Protein AF-A0A1R1PJI7-F1 (afdb_monomer_lite)

Organism: Zancudomyces culisetae (NCBI:txid1213189)

Foldseek 3Di:
DPPVVVVVVCPPDDNVVVVLVVVLVVLVVVLVDDDDQVCLLVVLVVLLPDQHDQVSLLSNLVSLLVCLVVYDPVCNVSSLVSSCSSCVNYVNVSSVVSNCVSVVVVVVPPPD

pLDDT: mean 72.08, std 15.01, range [34.34, 86.88]

Structure (mmCIF, N/CA/C/O backbone):
data_AF-A0A1R1PJI7-F1
#
_entry.id   AF-A0A1R1PJI7-F1
#
loop_
_atom_site.group_PDB
_atom_site.id
_atom_site.type_symbol
_atom_site.label_atom_id
_atom_site.label_alt_id
_atom_site.label_comp_id
_atom_site.label_asym_id
_atom_site.label_entity_id
_atom_site.label_seq_id
_atom_site.pdbx_PDB_ins_code
_atom_site.Cartn_x
_atom_site.Cartn_y
_atom_site.Cartn_z
_atom_site.occupancy
_atom_site.B_iso_or_equiv
_atom_site.auth_seq_id
_atom_site.auth_comp_id
_atom_site.auth_asym_id
_atom_site.auth_atom_id
_atom_site.pdbx_PDB_model_num
ATOM 1 N N . MET A 1 1 ? 23.911 9.264 3.991 1.00 40.75 1 MET A N 1
ATOM 2 C CA . MET A 1 1 ? 24.524 9.862 2.789 1.00 40.75 1 MET A CA 1
ATOM 3 C C . MET A 1 1 ? 24.291 8.996 1.540 1.00 40.75 1 MET A C 1
ATOM 5 O O . MET A 1 1 ? 24.847 9.313 0.506 1.00 40.75 1 MET A O 1
ATOM 9 N N . ASP A 1 2 ? 23.406 7.983 1.572 1.00 41.38 2 ASP A N 1
ATOM 10 C CA . ASP A 1 2 ? 23.420 6.890 0.573 1.00 41.38 2 ASP A CA 1
ATOM 11 C C . ASP A 1 2 ? 22.359 6.989 -0.539 1.00 41.38 2 ASP A C 1
ATOM 13 O O . ASP A 1 2 ? 22.233 6.097 -1.376 1.00 41.38 2 ASP A O 1
ATOM 17 N N . CYS A 1 3 ? 21.557 8.058 -0.569 1.00 44.28 3 CYS A N 1
ATOM 18 C CA . CYS A 1 3 ? 20.517 8.214 -1.593 1.00 44.28 3 CYS A CA 1
ATOM 19 C C . CYS A 1 3 ? 21.036 8.858 -2.891 1.00 44.28 3 CYS A C 1
ATOM 21 O O . CYS A 1 3 ? 20.439 8.647 -3.942 1.00 44.28 3 CYS A O 1
ATOM 23 N N . ILE A 1 4 ? 22.130 9.629 -2.833 1.00 45.41 4 ILE A N 1
ATOM 24 C CA . ILE A 1 4 ? 22.649 10.390 -3.986 1.00 45.41 4 ILE A CA 1
ATOM 25 C C . ILE A 1 4 ? 23.637 9.557 -4.817 1.00 45.41 4 ILE A C 1
ATOM 27 O O . ILE A 1 4 ? 23.665 9.688 -6.040 1.00 45.41 4 ILE A O 1
ATOM 31 N N . ASP A 1 5 ? 24.387 8.642 -4.199 1.00 45.06 5 ASP A N 1
ATOM 32 C CA . ASP A 1 5 ? 25.376 7.838 -4.929 1.00 45.06 5 ASP A CA 1
ATOM 33 C C . ASP A 1 5 ? 24.738 6.793 -5.860 1.00 45.06 5 ASP A C 1
ATOM 35 O O . ASP A 1 5 ? 25.300 6.481 -6.908 1.00 45.06 5 ASP A O 1
ATOM 39 N N . ASN A 1 6 ? 23.502 6.360 -5.585 1.00 48.09 6 ASN A N 1
ATOM 40 C CA . ASN A 1 6 ? 22.752 5.480 -6.490 1.00 48.09 6 ASN A CA 1
ATOM 41 C C . ASN A 1 6 ? 22.229 6.181 -7.757 1.00 48.09 6 ASN A C 1
ATOM 43 O O . ASN A 1 6 ? 21.887 5.499 -8.719 1.00 48.09 6 ASN A O 1
ATOM 47 N N . VAL A 1 7 ? 22.166 7.517 -7.788 1.00 48.94 7 VAL A N 1
ATOM 48 C CA . VAL A 1 7 ? 21.726 8.268 -8.981 1.00 48.94 7 VAL A CA 1
ATOM 49 C C . VAL A 1 7 ? 22.854 8.369 -10.010 1.00 48.94 7 VAL A C 1
ATOM 51 O O . VAL A 1 7 ? 22.602 8.383 -11.212 1.00 48.94 7 VAL A O 1
ATOM 54 N N . LYS A 1 8 ? 24.117 8.372 -9.564 1.00 45.06 8 LYS A N 1
ATOM 55 C CA . LYS A 1 8 ? 25.284 8.453 -10.459 1.00 45.06 8 LYS A CA 1
ATOM 56 C C . LYS A 1 8 ? 25.497 7.189 -11.298 1.00 45.06 8 LYS A C 1
ATOM 58 O O . LYS A 1 8 ? 26.121 7.271 -12.348 1.00 45.06 8 LYS A O 1
ATOM 63 N N . ASN A 1 9 ? 24.933 6.051 -10.889 1.00 46.78 9 ASN A N 1
ATOM 64 C CA . ASN A 1 9 ? 25.059 4.782 -11.613 1.00 46.78 9 ASN A CA 1
ATOM 65 C C . ASN A 1 9 ? 24.066 4.633 -12.790 1.00 46.78 9 ASN A C 1
ATOM 67 O O . ASN A 1 9 ? 23.998 3.581 -13.414 1.00 46.78 9 ASN A O 1
ATOM 71 N N . ILE A 1 10 ? 23.289 5.680 -13.096 1.00 51.09 10 ILE A N 1
ATOM 72 C CA . ILE A 1 10 ? 22.292 5.702 -14.183 1.00 51.09 10 ILE A CA 1
ATOM 73 C C . ILE A 1 10 ? 22.924 6.082 -15.543 1.00 51.09 10 ILE A C 1
ATOM 75 O O . ILE A 1 10 ? 22.285 5.972 -16.581 1.00 51.09 10 ILE A O 1
ATOM 79 N N . GLN A 1 11 ? 24.199 6.485 -15.588 1.00 45.47 11 GLN A N 1
ATOM 80 C CA . GLN A 1 11 ? 24.847 6.945 -16.830 1.00 45.47 11 GLN A CA 1
ATOM 81 C C . GLN A 1 11 ? 25.364 5.830 -17.768 1.00 45.47 11 GLN A C 1
ATOM 83 O O . GLN A 1 11 ? 26.124 6.134 -18.683 1.00 45.47 11 GLN A O 1
ATOM 88 N N . GLY A 1 12 ? 24.991 4.559 -17.571 1.00 46.19 12 GLY A N 1
ATOM 89 C CA . GLY A 1 12 ? 25.662 3.437 -18.250 1.00 46.19 12 GLY A CA 1
ATOM 90 C C . GLY A 1 12 ? 24.805 2.415 -18.999 1.00 46.19 12 GLY A C 1
ATOM 91 O O . GLY A 1 12 ? 25.379 1.569 -19.675 1.00 46.19 12 GLY A O 1
ATOM 92 N N . VAL A 1 13 ? 23.476 2.439 -18.897 1.00 46.59 13 VAL A N 1
ATOM 93 C CA . VAL A 1 13 ? 22.608 1.418 -19.517 1.00 46.59 13 VAL A CA 1
ATOM 94 C C . VAL A 1 13 ? 21.341 2.103 -20.006 1.00 46.59 13 VAL A C 1
ATOM 96 O O . VAL A 1 13 ? 20.856 2.998 -19.315 1.00 46.59 13 VAL A O 1
ATOM 99 N N . ASP A 1 14 ? 20.859 1.723 -21.192 1.00 50.81 14 ASP A N 1
ATOM 100 C CA . ASP A 1 14 ? 19.675 2.262 -21.873 1.00 50.81 14 ASP A CA 1
ATOM 101 C C . ASP A 1 14 ? 18.624 2.798 -20.885 1.00 50.81 14 ASP A C 1
ATOM 103 O O . ASP A 1 14 ? 18.023 2.058 -20.100 1.00 50.81 14 ASP A O 1
ATOM 107 N N . GLY A 1 15 ? 18.458 4.125 -20.871 1.00 54.53 15 GLY A N 1
ATOM 108 C CA . GLY A 1 15 ? 17.817 4.855 -19.768 1.00 54.53 15 GLY A CA 1
ATOM 109 C C . GLY A 1 15 ? 16.351 4.496 -19.493 1.00 54.53 15 GLY A C 1
ATOM 110 O O . GLY A 1 15 ? 15.812 4.883 -18.455 1.00 54.53 15 GLY A O 1
ATOM 111 N N . GLU A 1 16 ? 15.698 3.745 -20.383 1.00 56.41 16 G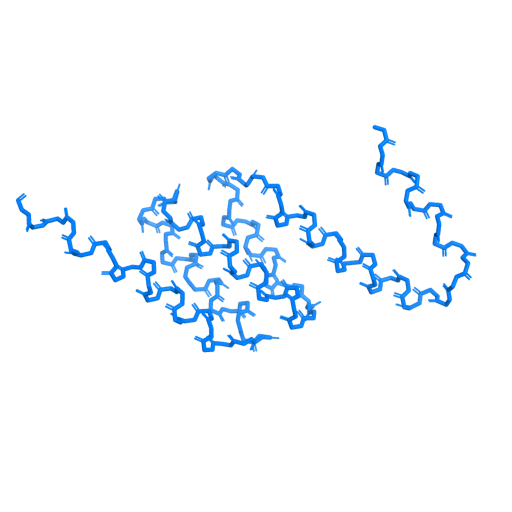LU A N 1
ATOM 112 C CA . GLU A 1 16 ? 14.343 3.230 -20.164 1.00 56.41 16 GLU A CA 1
ATOM 113 C C . GLU A 1 16 ? 14.314 2.041 -19.192 1.00 56.41 16 GLU A C 1
ATOM 115 O O . GLU A 1 16 ? 13.492 2.038 -18.270 1.00 56.41 16 GLU A O 1
ATOM 120 N N . GLU A 1 17 ? 15.231 1.074 -19.316 1.00 56.81 17 GLU A N 1
ATOM 121 C CA . GLU A 1 17 ? 15.306 -0.067 -18.389 1.00 56.81 17 GLU A CA 1
ATOM 122 C C . GLU A 1 17 ? 15.825 0.368 -17.012 1.00 56.81 17 GLU A C 1
ATOM 124 O O . GLU A 1 17 ? 15.313 -0.072 -15.976 1.00 56.81 17 GLU A O 1
ATOM 129 N N . SER A 1 18 ? 16.773 1.312 -16.974 1.00 67.38 18 SER A N 1
ATOM 130 C CA . SER A 1 18 ? 17.289 1.844 -15.707 1.00 67.38 18 SER A CA 1
ATOM 131 C C . SER A 1 18 ? 16.220 2.633 -14.937 1.00 67.38 18 SER A C 1
ATOM 133 O O . SER A 1 18 ? 16.177 2.586 -13.704 1.00 67.38 18 SER A O 1
ATOM 135 N N . GLY A 1 19 ? 15.346 3.355 -15.647 1.00 72.81 19 GLY A N 1
ATOM 136 C CA . GLY A 1 19 ? 14.265 4.140 -15.053 1.00 72.81 19 GLY A CA 1
ATOM 137 C C . GLY A 1 19 ? 13.179 3.265 -14.430 1.00 72.81 19 GLY A C 1
ATOM 138 O O . GLY A 1 19 ? 12.708 3.553 -13.324 1.00 72.81 19 GLY A O 1
ATOM 139 N N . GLN A 1 20 ? 12.815 2.166 -15.098 1.00 74.50 20 GLN A N 1
ATOM 140 C CA . GLN A 1 20 ? 11.870 1.192 -14.547 1.00 74.50 20 GLN A CA 1
ATOM 141 C C . GLN A 1 20 ? 12.453 0.473 -13.329 1.00 74.50 20 GLN A C 1
ATOM 143 O O . GLN A 1 20 ? 11.794 0.414 -12.288 1.00 74.50 20 GLN A O 1
ATOM 148 N N . TRP A 1 21 ? 13.714 0.038 -13.401 1.00 77.00 21 TRP A N 1
ATOM 149 C CA . TRP A 1 21 ? 14.394 -0.593 -12.270 1.00 77.00 21 TRP A CA 1
ATOM 150 C C . TRP A 1 21 ? 14.491 0.340 -11.055 1.00 77.00 21 TRP A C 1
ATOM 152 O O . TRP A 1 21 ? 14.153 -0.054 -9.936 1.00 77.00 21 TRP A O 1
ATOM 162 N N . PHE A 1 22 ? 14.874 1.605 -11.266 1.00 81.06 22 PHE A N 1
ATOM 163 C CA . PHE A 1 22 ? 14.952 2.596 -10.190 1.00 81.06 22 PHE A CA 1
ATOM 164 C C . PHE A 1 22 ? 13.590 2.825 -9.527 1.00 81.06 22 PHE A C 1
ATOM 166 O O . PHE A 1 22 ? 13.497 2.899 -8.300 1.00 81.06 22 PHE A O 1
ATOM 173 N N . LYS A 1 23 ? 12.518 2.901 -10.322 1.00 81.56 23 LYS A N 1
ATOM 174 C CA . LYS A 1 23 ? 11.152 3.043 -9.812 1.00 81.56 23 LYS A CA 1
ATOM 175 C C . LYS A 1 23 ? 10.733 1.837 -8.969 1.00 81.56 23 LYS A C 1
ATOM 177 O O . LYS A 1 23 ? 10.208 2.030 -7.871 1.00 81.56 23 LYS A O 1
ATOM 182 N N . SER A 1 24 ? 10.981 0.619 -9.446 1.00 81.44 24 SER A N 1
ATOM 183 C CA . SER A 1 24 ? 10.659 -0.612 -8.714 1.00 81.44 24 SER A CA 1
ATOM 184 C C . SER A 1 24 ? 11.448 -0.713 -7.401 1.00 81.44 24 SER A C 1
ATOM 186 O O . SER A 1 24 ? 10.870 -1.013 -6.353 1.00 81.44 24 SER A O 1
ATOM 188 N N . GLU A 1 25 ? 12.735 -0.356 -7.410 1.00 81.56 25 GLU A N 1
ATOM 189 C CA . GLU A 1 25 ? 13.577 -0.308 -6.207 1.00 81.56 25 GLU A CA 1
ATOM 190 C C . GLU A 1 25 ? 13.128 0.783 -5.221 1.00 81.56 25 GLU A C 1
ATOM 192 O O . GLU A 1 25 ? 13.096 0.558 -4.007 1.00 81.56 25 GLU A O 1
ATOM 197 N N . TRP A 1 26 ? 12.723 1.956 -5.716 1.00 84.69 26 TRP A N 1
ATOM 198 C CA . TRP A 1 26 ? 12.183 3.024 -4.875 1.00 84.69 26 TRP A CA 1
ATOM 199 C C . TRP A 1 26 ? 10.890 2.591 -4.180 1.00 84.69 26 TRP A C 1
ATOM 201 O O . TRP A 1 26 ? 10.759 2.766 -2.969 1.00 84.69 26 TRP A O 1
ATOM 211 N N . ILE A 1 27 ? 9.966 1.955 -4.910 1.00 83.69 27 ILE A N 1
ATOM 212 C CA . ILE A 1 27 ? 8.729 1.403 -4.336 1.00 83.69 27 ILE A CA 1
ATOM 213 C C . ILE A 1 27 ? 9.059 0.360 -3.268 1.00 83.69 27 ILE A C 1
ATOM 215 O O . ILE A 1 27 ? 8.473 0.374 -2.182 1.00 83.69 27 ILE A O 1
ATOM 219 N N . ARG A 1 28 ? 10.012 -0.534 -3.552 1.00 83.62 28 ARG A N 1
ATOM 220 C CA . ARG A 1 28 ? 10.452 -1.557 -2.601 1.00 83.62 28 ARG A CA 1
ATOM 221 C C . ARG A 1 28 ? 10.959 -0.915 -1.310 1.00 83.62 28 ARG A C 1
ATOM 223 O O . ARG A 1 28 ? 10.523 -1.302 -0.227 1.00 83.62 28 ARG A O 1
ATOM 230 N N . ARG A 1 29 ? 11.810 0.111 -1.410 1.00 84.88 29 ARG A N 1
ATOM 231 C CA . ARG A 1 29 ? 12.290 0.878 -0.247 1.00 84.88 29 ARG A CA 1
ATOM 232 C C . ARG A 1 29 ? 11.149 1.582 0.482 1.00 84.88 29 ARG A C 1
ATOM 234 O O . ARG A 1 29 ? 11.074 1.491 1.706 1.00 84.88 29 ARG A O 1
ATOM 241 N N . ALA A 1 30 ? 10.217 2.201 -0.238 1.00 84.50 30 ALA A N 1
ATOM 242 C CA . ALA A 1 30 ? 9.042 2.830 0.360 1.00 84.50 30 ALA A CA 1
ATOM 243 C C . ALA A 1 30 ? 8.194 1.827 1.165 1.00 84.50 30 ALA A C 1
ATOM 245 O O . ALA A 1 30 ? 7.724 2.165 2.249 1.00 84.50 30 ALA A O 1
ATOM 246 N N . CYS A 1 31 ? 8.067 0.579 0.699 1.00 82.88 31 CYS A N 1
ATO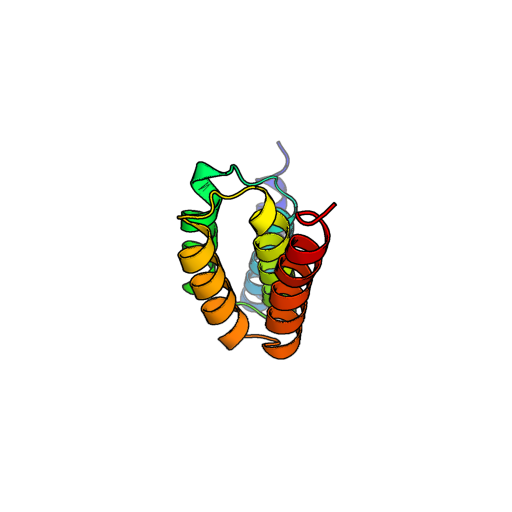M 247 C CA . CYS A 1 31 ? 7.364 -0.489 1.420 1.00 82.88 31 CYS A CA 1
ATOM 248 C C . CYS A 1 31 ? 8.105 -0.977 2.678 1.00 82.88 31 CYS A C 1
ATOM 250 O O . CYS A 1 31 ? 7.464 -1.482 3.600 1.00 82.88 31 CYS A O 1
ATOM 252 N N . THR A 1 32 ? 9.435 -0.837 2.742 1.00 82.81 32 THR A N 1
ATOM 253 C CA . THR A 1 32 ? 10.225 -1.198 3.938 1.00 82.81 32 THR A CA 1
ATOM 254 C C . THR A 1 32 ? 10.181 -0.141 5.039 1.00 82.81 32 THR A C 1
ATOM 256 O O . THR A 1 32 ? 10.386 -0.461 6.209 1.00 82.81 32 THR A O 1
ATOM 259 N N . ILE A 1 33 ? 9.893 1.114 4.687 1.00 85.75 33 ILE A N 1
ATOM 260 C CA . ILE A 1 33 ? 9.792 2.209 5.652 1.00 85.75 33 ILE A CA 1
ATOM 261 C C . ILE A 1 33 ? 8.524 2.038 6.495 1.00 85.75 33 ILE A C 1
ATOM 263 O O . ILE A 1 33 ? 7.484 1.556 6.038 1.00 85.75 33 ILE A O 1
ATOM 267 N N . ASN A 1 34 ? 8.610 2.436 7.762 1.00 84.44 34 ASN A N 1
ATOM 268 C CA . ASN A 1 34 ? 7.457 2.458 8.644 1.00 84.44 34 ASN A CA 1
ATOM 269 C C . ASN A 1 34 ? 6.597 3.693 8.339 1.00 84.44 34 ASN A C 1
ATOM 271 O O . ASN A 1 34 ? 7.045 4.821 8.541 1.00 84.44 34 ASN A O 1
ATOM 275 N N . TRP A 1 35 ? 5.380 3.489 7.838 1.00 86.88 35 TRP A N 1
ATOM 276 C CA . 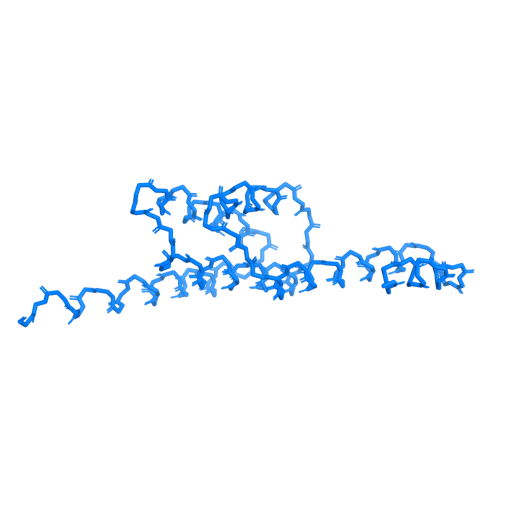TRP A 1 35 ? 4.463 4.589 7.543 1.00 86.88 35 TRP A CA 1
ATOM 277 C C . TRP A 1 35 ? 3.822 5.080 8.841 1.00 86.88 35 TRP A C 1
ATOM 279 O O . TRP A 1 35 ? 3.470 4.283 9.719 1.00 86.88 35 TRP A O 1
ATOM 289 N N . LYS A 1 36 ? 3.687 6.399 8.997 1.00 84.50 36 LYS A N 1
ATOM 290 C CA . LYS A 1 36 ? 2.980 6.954 10.154 1.00 84.50 36 LYS A CA 1
ATOM 291 C C . LYS A 1 36 ? 1.474 6.761 9.977 1.00 84.50 36 LYS A C 1
ATOM 293 O O . LYS A 1 36 ? 0.987 7.012 8.877 1.00 84.50 36 LYS A O 1
ATOM 298 N N . PRO A 1 37 ? 0.721 6.428 11.042 1.00 79.44 37 PRO A N 1
ATOM 299 C CA . PRO A 1 37 ? -0.727 6.233 10.972 1.00 79.44 37 PRO A CA 1
ATOM 300 C C . PRO A 1 37 ? -1.492 7.351 10.250 1.00 79.44 37 PRO A C 1
ATOM 302 O O . PRO A 1 37 ? -2.334 7.079 9.401 1.00 79.44 37 PRO A O 1
ATOM 305 N N . SER A 1 38 ? -1.119 8.608 10.508 1.00 82.00 38 SER A N 1
ATOM 306 C CA . SER A 1 38 ? -1.714 9.805 9.898 1.00 82.00 38 SER A CA 1
ATOM 307 C C . SER A 1 38 ? -1.416 9.984 8.404 1.00 82.00 38 SER A C 1
ATOM 309 O O . SER A 1 38 ? -2.097 10.749 7.729 1.00 82.00 38 SER A O 1
ATOM 311 N N . GLU A 1 39 ? -0.379 9.327 7.882 1.00 83.75 39 GLU A N 1
ATOM 312 C CA . GLU A 1 39 ? 0.107 9.486 6.506 1.00 83.75 39 GLU A CA 1
ATOM 313 C C . GLU A 1 39 ? -0.293 8.298 5.610 1.00 83.75 39 GLU A C 1
ATOM 315 O O . GLU A 1 39 ? -0.290 8.439 4.388 1.00 83.75 39 GLU A O 1
ATOM 320 N N . ILE A 1 40 ? -0.690 7.151 6.187 1.00 85.25 40 ILE A N 1
ATOM 321 C CA . ILE A 1 40 ? -1.010 5.908 5.455 1.00 85.25 40 ILE A CA 1
ATOM 322 C C . ILE A 1 40 ? -2.056 6.134 4.361 1.00 85.25 40 ILE A C 1
ATOM 324 O O . ILE A 1 40 ? -1.886 5.634 3.251 1.00 85.25 40 ILE A O 1
ATOM 328 N N . TYR A 1 41 ? -3.124 6.883 4.652 1.00 83.88 41 TYR A N 1
ATOM 329 C CA . TYR A 1 41 ? -4.186 7.135 3.676 1.00 83.88 41 TYR A CA 1
ATOM 330 C C . TYR A 1 41 ? -3.663 7.900 2.451 1.00 83.88 41 TYR A C 1
ATOM 332 O O . TYR A 1 41 ? -3.871 7.477 1.315 1.00 83.88 41 TYR A O 1
ATOM 340 N N . ASN A 1 42 ? -2.914 8.981 2.685 1.00 84.88 42 ASN A N 1
ATOM 341 C CA . ASN A 1 42 ? -2.333 9.795 1.617 1.00 84.88 42 ASN A CA 1
ATOM 342 C C . ASN A 1 42 ? -1.297 9.001 0.811 1.00 84.88 42 ASN A C 1
ATOM 344 O O . ASN A 1 42 ? -1.257 9.102 -0.411 1.00 84.88 42 ASN A O 1
ATOM 348 N N . ILE A 1 43 ? -0.489 8.174 1.482 1.00 84.88 43 ILE A N 1
ATOM 349 C CA . ILE A 1 43 ? 0.486 7.287 0.837 1.00 84.88 43 ILE A CA 1
ATOM 350 C C . ILE A 1 43 ? -0.218 6.256 -0.052 1.00 84.88 43 ILE A C 1
ATOM 352 O O . ILE A 1 43 ? 0.165 6.085 -1.208 1.00 84.88 43 ILE A O 1
ATOM 356 N N . ALA A 1 44 ? -1.271 5.604 0.444 1.00 84.38 44 ALA A N 1
ATOM 357 C CA . ALA A 1 44 ? -2.048 4.646 -0.338 1.00 84.38 44 ALA A CA 1
ATOM 358 C C . ALA A 1 44 ? -2.692 5.301 -1.569 1.00 84.38 44 ALA A C 1
ATOM 360 O O . ALA A 1 44 ? -2.656 4.726 -2.654 1.00 84.38 44 ALA A O 1
ATOM 361 N N . GLN A 1 45 ? -3.216 6.520 -1.426 1.00 84.56 45 GLN A N 1
ATOM 362 C CA . GLN A 1 45 ? -3.756 7.280 -2.551 1.00 84.56 45 GLN A CA 1
ATOM 363 C C . GLN A 1 45 ? -2.668 7.631 -3.580 1.00 84.56 45 GLN A C 1
ATOM 365 O O . GLN A 1 45 ? -2.873 7.447 -4.772 1.00 84.56 45 GLN A O 1
ATOM 370 N N . MET A 1 46 ? -1.473 8.040 -3.145 1.00 84.88 46 MET A N 1
ATOM 371 C CA . MET A 1 46 ? -0.360 8.288 -4.070 1.00 84.88 46 MET A CA 1
ATOM 372 C C . MET A 1 46 ? 0.020 7.036 -4.877 1.00 84.88 46 MET A C 1
ATOM 374 O O . MET A 1 46 ? 0.367 7.145 -6.050 1.00 84.88 46 MET A O 1
ATOM 378 N N . PHE A 1 47 ? -0.069 5.840 -4.287 1.00 82.81 47 PHE A N 1
ATOM 379 C CA . PHE A 1 47 ? 0.196 4.590 -5.005 1.00 82.81 47 PHE A CA 1
ATOM 380 C C . PHE A 1 47 ? -0.905 4.193 -5.995 1.00 82.81 47 PHE A C 1
ATOM 382 O O . PHE A 1 47 ? -0.602 3.485 -6.956 1.00 82.81 47 PHE A O 1
ATOM 389 N N . SER A 1 48 ? -2.154 4.629 -5.806 1.00 78.38 48 SER A N 1
ATOM 390 C CA . SER A 1 48 ? -3.233 4.313 -6.751 1.00 78.38 48 SER A CA 1
ATOM 391 C C . SER A 1 48 ? -3.121 5.098 -8.065 1.00 78.38 48 SER A C 1
ATOM 393 O O . SER A 1 48 ? -3.524 4.584 -9.111 1.00 78.38 48 SER A O 1
ATOM 395 N N . ASP A 1 49 ? -2.473 6.266 -8.041 1.00 79.31 49 ASP A N 1
ATOM 396 C CA . ASP A 1 49 ? -2.209 7.100 -9.222 1.00 79.31 49 ASP A CA 1
ATOM 397 C C . ASP A 1 49 ? -0.978 6.648 -10.037 1.00 79.31 49 ASP A C 1
ATOM 399 O O . ASP A 1 49 ? -0.786 7.055 -11.188 1.00 79.31 49 ASP A O 1
ATOM 403 N N . ILE A 1 50 ? -0.132 5.775 -9.479 1.00 79.50 50 ILE A N 1
ATOM 404 C CA . ILE A 1 50 ? 1.103 5.315 -10.124 1.00 79.50 50 ILE A CA 1
ATOM 405 C C . ILE A 1 50 ? 0.850 4.002 -10.877 1.00 79.50 50 ILE A C 1
ATOM 407 O O . ILE A 1 50 ? 0.418 2.997 -10.317 1.00 79.50 50 ILE A O 1
ATOM 411 N N . ARG A 1 51 ? 1.213 3.954 -12.166 1.00 73.38 51 ARG A N 1
ATOM 412 C CA . ARG A 1 51 ? 1.284 2.685 -12.915 1.00 73.38 51 ARG A CA 1
ATOM 413 C C . ARG A 1 51 ? 2.480 1.872 -12.426 1.00 73.38 51 ARG A C 1
ATOM 415 O O . ARG A 1 51 ? 3.610 2.327 -12.584 1.00 73.38 51 ARG A O 1
ATOM 422 N N . MET A 1 52 ? 2.251 0.708 -11.832 1.00 78.50 52 MET A N 1
ATOM 423 C CA . MET A 1 52 ? 3.289 -0.139 -11.233 1.00 78.50 52 MET A CA 1
ATOM 424 C C . MET A 1 52 ? 3.312 -1.516 -11.891 1.00 78.50 52 MET A C 1
ATOM 426 O O . MET A 1 52 ? 2.284 -1.978 -12.387 1.00 78.50 52 MET A O 1
ATOM 430 N N . GLU A 1 53 ? 4.460 -2.187 -11.842 1.00 78.50 53 GLU A N 1
ATOM 431 C CA . GLU A 1 53 ? 4.551 -3.605 -12.181 1.00 78.50 53 GLU A CA 1
ATOM 432 C C . GLU A 1 53 ? 3.785 -4.466 -11.169 1.00 78.50 53 GLU A C 1
ATOM 434 O O . GLU A 1 53 ? 3.570 -4.081 -10.014 1.00 78.50 53 GLU A O 1
ATOM 439 N N . VAL A 1 54 ? 3.388 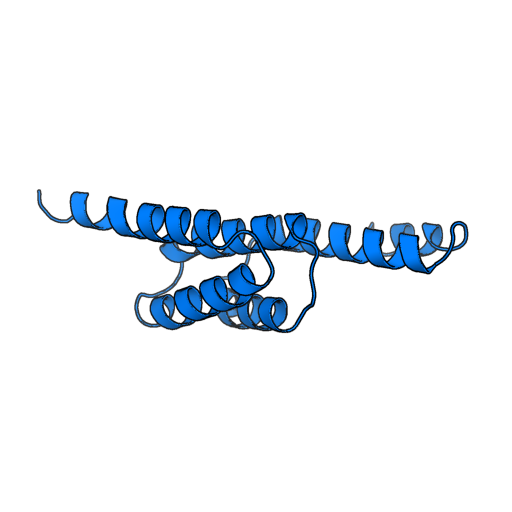-5.663 -11.600 1.00 76.56 54 VAL A N 1
ATOM 440 C CA . VAL A 1 54 ? 2.547 -6.574 -10.812 1.00 76.56 54 VAL A CA 1
ATOM 441 C C . VAL A 1 54 ? 3.200 -6.957 -9.475 1.00 76.56 54 VAL A C 1
ATOM 443 O O . VAL A 1 54 ? 2.498 -7.086 -8.473 1.00 76.56 54 VAL A O 1
ATOM 446 N N . GLU A 1 55 ? 4.525 -7.115 -9.434 1.00 79.19 55 GLU A N 1
ATOM 447 C CA . GLU A 1 55 ? 5.264 -7.475 -8.212 1.00 79.19 55 GLU A CA 1
ATOM 448 C C . GLU A 1 55 ? 5.331 -6.324 -7.203 1.00 79.19 55 GLU A C 1
ATOM 450 O O . GLU A 1 55 ? 5.082 -6.505 -6.006 1.00 79.19 55 GLU A O 1
ATOM 455 N N . SER A 1 56 ? 5.604 -5.113 -7.692 1.00 80.12 56 SER A N 1
ATOM 456 C CA . SER A 1 56 ? 5.591 -3.900 -6.876 1.00 80.12 56 SER A CA 1
ATOM 457 C C . SER A 1 56 ? 4.190 -3.616 -6.323 1.00 80.12 56 SER A C 1
ATOM 459 O O . SER A 1 56 ? 4.053 -3.198 -5.174 1.00 80.12 56 SER A O 1
ATOM 461 N N . ASN A 1 57 ? 3.146 -3.893 -7.110 1.00 81.62 57 ASN A N 1
ATOM 462 C CA . ASN A 1 57 ? 1.750 -3.761 -6.698 1.00 81.62 57 ASN A CA 1
ATOM 463 C C . ASN A 1 57 ? 1.393 -4.724 -5.546 1.00 81.62 57 ASN A C 1
ATOM 465 O O . ASN A 1 57 ? 0.835 -4.284 -4.543 1.00 81.62 57 ASN A O 1
ATOM 469 N N . ASP A 1 58 ? 1.784 -6.004 -5.636 1.00 82.00 58 ASP A N 1
ATOM 470 C CA . ASP A 1 58 ? 1.550 -7.000 -4.569 1.00 82.00 58 ASP A CA 1
ATOM 471 C C . ASP A 1 58 ? 2.254 -6.588 -3.261 1.00 82.00 58 ASP A C 1
ATOM 473 O O . ASP A 1 58 ? 1.665 -6.668 -2.181 1.00 82.00 58 ASP A O 1
ATOM 477 N N . SER A 1 59 ? 3.478 -6.053 -3.363 1.00 82.62 59 SER A N 1
ATOM 478 C CA . SER A 1 59 ? 4.249 -5.555 -2.213 1.00 82.62 59 SER A CA 1
ATOM 479 C C . SER A 1 59 ? 3.564 -4.375 -1.512 1.00 82.62 59 SER A C 1
ATOM 481 O O . SER A 1 59 ? 3.442 -4.370 -0.284 1.00 82.62 59 SER A O 1
ATOM 483 N N . VAL A 1 60 ? 3.063 -3.400 -2.279 1.00 85.06 60 VAL A N 1
ATOM 484 C CA . VAL A 1 60 ? 2.324 -2.247 -1.736 1.00 85.06 60 VAL A CA 1
ATOM 485 C C . VAL A 1 60 ? 0.996 -2.684 -1.123 1.00 85.06 60 VAL A C 1
ATOM 487 O O . VAL A 1 60 ? 0.684 -2.282 -0.003 1.00 85.06 60 VAL A O 1
ATOM 490 N N . CYS A 1 61 ? 0.234 -3.550 -1.797 1.00 83.06 61 CYS A N 1
ATOM 491 C CA . CYS A 1 61 ? -1.003 -4.107 -1.249 1.00 83.06 61 CYS A CA 1
ATOM 492 C C . CYS A 1 61 ? -0.751 -4.838 0.076 1.00 83.06 61 CYS A C 1
ATOM 494 O O . CYS A 1 61 ? -1.491 -4.637 1.038 1.00 83.06 61 CYS A O 1
ATOM 496 N N . GLN A 1 62 ? 0.301 -5.657 0.158 1.00 82.88 62 GLN A N 1
ATOM 497 C CA . GLN A 1 62 ? 0.652 -6.365 1.388 1.00 82.88 62 GLN A CA 1
ATOM 498 C C . GLN A 1 62 ? 1.027 -5.396 2.513 1.00 82.88 62 GLN A C 1
ATOM 500 O O . GLN A 1 62 ? 0.583 -5.581 3.648 1.00 82.88 62 GLN A O 1
ATOM 505 N N . LYS A 1 63 ? 1.799 -4.351 2.199 1.00 86.62 63 LYS A N 1
ATOM 506 C CA . LYS A 1 63 ? 2.148 -3.308 3.165 1.00 86.62 63 LYS A CA 1
ATOM 507 C C . LYS A 1 63 ? 0.895 -2.593 3.668 1.00 86.62 63 LYS A C 1
ATOM 509 O O . LYS A 1 63 ? 0.683 -2.559 4.874 1.00 86.62 63 LYS A O 1
ATOM 514 N N . ILE A 1 64 ? 0.013 -2.139 2.779 1.00 85.44 64 ILE A N 1
ATOM 515 C CA . ILE A 1 64 ? -1.246 -1.467 3.139 1.00 85.44 64 ILE A CA 1
ATOM 516 C C . ILE A 1 64 ? -2.109 -2.342 4.059 1.00 85.44 64 ILE A C 1
ATOM 518 O O . ILE A 1 64 ? -2.540 -1.875 5.109 1.00 85.44 64 ILE A O 1
ATOM 522 N N . VAL A 1 65 ? -2.306 -3.621 3.720 1.00 84.12 65 VAL A N 1
ATOM 523 C CA . VAL A 1 65 ? -3.109 -4.540 4.546 1.00 84.12 65 VAL A CA 1
ATOM 524 C C . VAL A 1 65 ? -2.468 -4.776 5.918 1.00 84.12 65 VAL A C 1
ATOM 526 O O . VAL A 1 65 ? -3.178 -4.864 6.918 1.00 84.12 65 VAL A O 1
ATOM 529 N N . SER A 1 66 ? -1.134 -4.833 6.006 1.00 83.69 66 SER A N 1
ATOM 530 C CA . SER A 1 66 ? -0.449 -4.965 7.301 1.00 83.69 66 SER A CA 1
ATOM 531 C C . SER A 1 66 ? -0.693 -3.767 8.227 1.00 83.69 66 SER A C 1
ATOM 533 O O . SER A 1 66 ? -0.734 -3.923 9.447 1.00 83.69 66 SER A O 1
ATOM 535 N N . GLU A 1 67 ? -0.928 -2.589 7.648 1.00 84.50 67 GLU A N 1
ATOM 536 C CA . GLU A 1 67 ? -1.181 -1.355 8.382 1.00 84.50 67 GLU A CA 1
ATOM 537 C C . GLU A 1 67 ? -2.660 -1.179 8.787 1.00 84.50 67 GLU A C 1
ATOM 539 O O . GLU A 1 67 ? -2.961 -0.314 9.605 1.00 84.50 67 GLU A O 1
ATOM 544 N N . PHE A 1 68 ? -3.590 -2.023 8.311 1.00 81.94 68 PHE A N 1
ATOM 545 C CA . PHE A 1 68 ? -5.024 -1.939 8.659 1.00 81.94 68 PHE A CA 1
ATOM 546 C C . PHE A 1 68 ? -5.277 -1.983 10.168 1.00 81.94 68 PHE A C 1
ATOM 548 O O . PHE A 1 68 ? -6.173 -1.312 10.666 1.00 81.94 68 PHE A O 1
ATOM 555 N N . LYS A 1 69 ? -4.454 -2.734 10.907 1.00 79.31 69 LYS A N 1
ATOM 556 C CA . LYS A 1 69 ? -4.551 -2.856 12.370 1.00 79.31 69 LYS A CA 1
ATOM 557 C C . LYS A 1 69 ? -4.107 -1.595 13.122 1.00 79.31 69 LYS A C 1
ATOM 559 O O . LYS A 1 69 ? -4.343 -1.496 14.320 1.00 79.31 69 LYS A O 1
ATOM 564 N N . ARG A 1 70 ? -3.413 -0.673 12.449 1.00 80.44 70 ARG A N 1
ATOM 565 C CA . ARG A 1 70 ? -2.847 0.559 13.026 1.00 80.44 70 ARG A CA 1
ATOM 566 C C . ARG A 1 70 ? -3.654 1.807 12.671 1.00 80.44 70 ARG A C 1
ATOM 568 O O . ARG A 1 70 ? -3.305 2.893 13.126 1.00 80.44 70 ARG A O 1
ATOM 575 N N . VAL A 1 71 ? -4.692 1.653 11.854 1.00 78.38 71 VAL A N 1
ATOM 576 C CA . VAL A 1 71 ? -5.541 2.737 11.360 1.00 78.38 71 VAL A CA 1
ATOM 577 C C . VAL A 1 71 ? -6.877 2.700 12.093 1.00 78.38 71 VAL A C 1
ATOM 579 O O . VAL A 1 71 ? -7.415 1.632 12.376 1.00 78.38 71 VAL A O 1
ATOM 582 N N . GLU A 1 72 ? -7.413 3.874 12.417 1.00 76.56 72 GLU A N 1
ATOM 583 C CA . GLU A 1 72 ? -8.710 3.997 13.079 1.00 76.56 72 GLU A CA 1
ATOM 584 C C . GLU A 1 72 ? -9.843 3.446 12.201 1.00 76.56 72 GLU A C 1
ATOM 586 O O . GLU A 1 72 ? -9.846 3.604 10.976 1.00 76.56 72 GLU A O 1
ATOM 591 N N . THR A 1 73 ? -10.860 2.854 12.830 1.00 75.69 73 THR A N 1
ATOM 592 C CA . THR A 1 73 ? -11.989 2.196 12.150 1.00 75.69 73 THR A CA 1
ATOM 593 C C . THR A 1 73 ? -12.696 3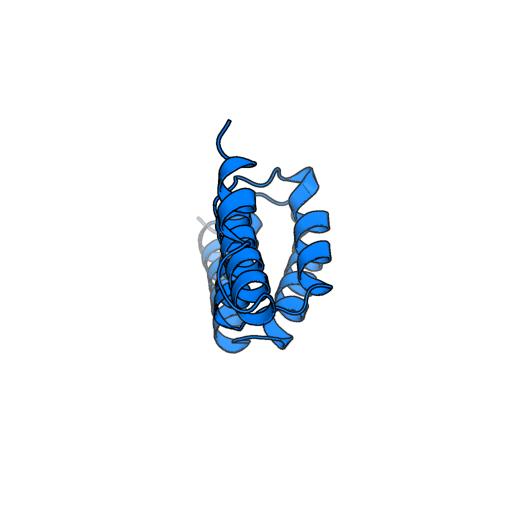.101 11.132 1.00 75.69 73 THR A C 1
ATOM 595 O O . THR A 1 73 ? -13.162 2.618 10.103 1.00 75.69 73 THR A O 1
ATOM 598 N N . GLY A 1 74 ? -12.730 4.420 11.366 1.00 77.56 74 GLY A N 1
ATOM 599 C CA . GLY A 1 74 ? -13.323 5.390 10.437 1.00 77.56 74 GLY A CA 1
ATOM 600 C C . GLY A 1 74 ? -12.543 5.569 9.128 1.00 77.56 74 GLY A C 1
ATOM 601 O O . GLY A 1 74 ? -13.139 5.812 8.083 1.00 77.56 74 GLY A O 1
ATOM 602 N N . GLN A 1 75 ? -11.220 5.399 9.156 1.00 76.06 75 GLN A N 1
ATOM 603 C CA . GLN A 1 75 ? -10.358 5.509 7.972 1.00 76.06 75 GLN A CA 1
ATOM 604 C C . GLN A 1 75 ? -10.160 4.161 7.261 1.00 76.06 75 GLN A C 1
ATOM 606 O O . GLN A 1 75 ? -9.761 4.123 6.094 1.00 76.06 75 GLN A O 1
ATOM 611 N N . LEU A 1 76 ? -10.493 3.053 7.932 1.00 81.19 76 LEU A N 1
ATOM 612 C CA . LEU A 1 76 ? -10.334 1.694 7.419 1.00 81.19 76 LEU A CA 1
ATOM 613 C C . LEU A 1 76 ? -11.116 1.455 6.119 1.00 81.19 76 LEU A C 1
ATOM 615 O O . LEU A 1 76 ? -10.562 0.908 5.171 1.00 81.19 76 LEU A O 1
ATOM 619 N N . ALA A 1 77 ? -12.375 1.900 6.034 1.00 81.25 77 ALA A N 1
ATOM 620 C CA . ALA A 1 77 ? -13.198 1.718 4.833 1.00 81.25 77 ALA A CA 1
ATOM 621 C C . ALA A 1 77 ? -12.597 2.421 3.602 1.00 81.25 77 ALA A C 1
ATOM 623 O O . ALA A 1 77 ? -12.546 1.845 2.512 1.00 81.25 77 ALA A O 1
ATOM 624 N N . GLY A 1 78 ? -12.073 3.637 3.792 1.00 83.88 78 GLY A N 1
ATOM 625 C CA . GLY A 1 78 ? -11.356 4.367 2.748 1.00 83.88 78 GLY A CA 1
ATOM 626 C C . GLY A 1 78 ? -10.087 3.634 2.317 1.00 83.88 78 GLY A C 1
ATOM 627 O O . GLY A 1 78 ? -9.812 3.513 1.126 1.00 83.88 78 GLY A O 1
ATOM 628 N N . LEU A 1 79 ? -9.349 3.066 3.270 1.00 82.81 79 LEU A N 1
ATOM 629 C CA . LEU A 1 79 ? -8.117 2.339 2.986 1.00 82.81 79 LEU A CA 1
ATOM 630 C C . LEU A 1 79 ? -8.360 0.994 2.278 1.00 82.81 79 LEU A C 1
ATOM 632 O O . LEU A 1 79 ? -7.609 0.634 1.373 1.00 82.81 79 LEU A O 1
ATOM 636 N N . VAL A 1 80 ? -9.439 0.284 2.621 1.00 84.94 80 VAL A N 1
ATOM 637 C CA . VAL A 1 80 ? -9.898 -0.920 1.903 1.00 84.94 80 VAL A CA 1
ATOM 638 C C . VAL A 1 80 ? -10.238 -0.581 0.454 1.00 84.94 80 VAL A C 1
ATOM 640 O O . VAL A 1 80 ? -9.830 -1.299 -0.461 1.00 84.94 80 VAL A O 1
ATOM 643 N N . TYR A 1 81 ? -10.937 0.533 0.228 1.00 85.50 81 TYR A N 1
ATOM 644 C CA . TYR A 1 81 ? -11.246 1.000 -1.120 1.00 85.50 81 TYR A CA 1
ATOM 645 C C . TYR A 1 81 ? -9.975 1.340 -1.915 1.00 85.50 81 TYR A C 1
ATOM 647 O O . TYR A 1 81 ? -9.829 0.895 -3.055 1.00 85.50 81 TYR A O 1
ATOM 655 N N . GLN A 1 82 ? -9.010 2.035 -1.305 1.00 83.19 82 GLN A N 1
ATOM 656 C CA . GLN A 1 82 ? -7.721 2.319 -1.949 1.00 83.19 82 GLN A CA 1
ATOM 657 C C . GLN A 1 82 ? -6.941 1.034 -2.269 1.00 83.19 82 GLN A C 1
ATOM 659 O O . GLN A 1 82 ? -6.438 0.877 -3.381 1.00 83.19 82 GLN A O 1
ATOM 664 N N . ALA A 1 83 ? -6.902 0.062 -1.354 1.00 81.88 83 ALA A N 1
ATOM 665 C CA . ALA A 1 83 ? -6.265 -1.233 -1.598 1.00 81.88 83 ALA A CA 1
ATOM 666 C C . ALA A 1 83 ? -6.921 -1.990 -2.769 1.00 81.88 83 ALA A C 1
ATOM 668 O O . ALA A 1 83 ? -6.226 -2.562 -3.612 1.00 81.88 83 ALA A O 1
ATOM 669 N N . MET A 1 84 ? -8.254 -1.944 -2.867 1.00 81.56 84 MET A N 1
ATOM 670 C CA . MET A 1 84 ? -9.014 -2.525 -3.978 1.00 81.56 84 MET A CA 1
ATOM 671 C C . MET A 1 84 ? -8.667 -1.866 -5.318 1.00 81.56 84 MET A C 1
ATOM 673 O O . MET A 1 84 ? -8.447 -2.583 -6.302 1.00 81.56 84 MET A O 1
ATOM 677 N N . LEU A 1 85 ? -8.567 -0.531 -5.350 1.00 82.00 85 LEU A N 1
ATOM 678 C CA . LEU A 1 85 ? -8.158 0.231 -6.534 1.00 82.00 85 LEU A CA 1
ATOM 679 C C . LEU A 1 85 ? -6.740 -0.130 -6.985 1.00 82.00 85 LEU A C 1
ATOM 681 O O . LEU A 1 85 ? -6.530 -0.389 -8.169 1.00 82.00 85 LEU A O 1
ATOM 685 N N . ILE A 1 86 ? -5.789 -0.228 -6.055 1.00 78.94 86 ILE A N 1
ATOM 686 C CA . ILE A 1 86 ? -4.411 -0.636 -6.365 1.00 78.94 86 ILE A CA 1
ATOM 687 C C . ILE A 1 86 ? -4.401 -2.067 -6.917 1.00 78.94 86 ILE A C 1
ATOM 689 O O . ILE A 1 86 ? -3.799 -2.317 -7.964 1.00 78.94 86 ILE A O 1
ATOM 693 N N . SER A 1 87 ? -5.152 -2.988 -6.298 1.00 77.44 87 SER A N 1
ATOM 694 C CA . SER A 1 87 ? -5.207 -4.391 -6.730 1.00 77.44 87 SER A CA 1
ATOM 695 C C . SER A 1 87 ? -5.762 -4.573 -8.145 1.00 77.44 87 SER A C 1
ATOM 697 O O . SER A 1 87 ? -5.501 -5.596 -8.782 1.00 77.44 87 SER A O 1
ATOM 699 N N . ARG A 1 88 ? -6.515 -3.595 -8.678 1.00 73.69 88 ARG A N 1
ATOM 700 C CA . ARG A 1 88 ? -7.052 -3.661 -10.043 1.00 73.69 88 ARG A CA 1
ATO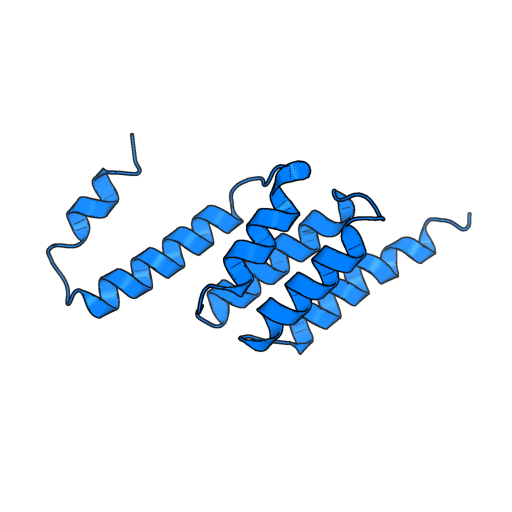M 701 C C . ARG A 1 88 ? -5.962 -3.706 -11.109 1.00 73.69 88 ARG A C 1
ATOM 703 O O . ARG A 1 88 ? -6.234 -4.281 -12.163 1.00 73.69 88 ARG A O 1
ATOM 710 N N . ASN A 1 89 ? -4.779 -3.180 -10.807 1.00 68.69 89 ASN A N 1
ATOM 711 C CA . ASN A 1 89 ? -3.603 -3.216 -11.674 1.00 68.69 89 ASN A CA 1
ATOM 712 C C . ASN A 1 89 ? -2.684 -4.423 -11.377 1.00 68.69 89 ASN A C 1
ATOM 714 O O . ASN A 1 89 ? -1.622 -4.543 -11.979 1.00 68.69 89 ASN A O 1
ATOM 718 N N . GLY A 1 90 ? -3.081 -5.322 -10.467 1.00 68.25 90 GLY A N 1
ATOM 719 C CA . GLY A 1 90 ? -2.292 -6.473 -10.027 1.00 68.25 90 GLY A CA 1
ATOM 720 C C . GLY A 1 90 ? -3.137 -7.720 -9.737 1.00 68.25 90 GLY A C 1
ATOM 721 O O . GLY A 1 90 ? -4.177 -7.972 -10.350 1.00 68.25 90 GLY A O 1
ATOM 722 N N . LYS A 1 91 ? -2.677 -8.549 -8.791 1.00 65.94 91 LYS A N 1
ATOM 723 C CA . LYS A 1 91 ? -3.313 -9.830 -8.429 1.00 65.94 91 LYS A CA 1
ATOM 724 C C . LYS A 1 91 ? -4.477 -9.625 -7.445 1.00 65.94 91 LYS A C 1
ATOM 726 O O . LYS A 1 91 ? -4.347 -9.932 -6.260 1.00 65.94 91 LYS A O 1
ATOM 731 N N . ARG A 1 92 ? -5.637 -9.170 -7.948 1.00 68.94 92 ARG A N 1
ATOM 732 C CA . ARG A 1 92 ? -6.880 -8.919 -7.169 1.00 68.94 92 ARG A CA 1
ATOM 733 C C . ARG A 1 92 ? -7.192 -9.984 -6.111 1.00 68.94 92 ARG A C 1
ATOM 735 O O . ARG A 1 92 ? -7.447 -9.646 -4.960 1.00 68.94 92 ARG A O 1
ATOM 742 N N . GLY A 1 93 ? -7.125 -11.266 -6.480 1.00 70.00 93 GLY A N 1
ATOM 743 C CA . GLY A 1 93 ? -7.468 -12.373 -5.580 1.00 70.00 93 GLY A CA 1
ATOM 744 C C . GLY A 1 93 ? -6.593 -12.450 -4.324 1.00 70.00 93 GLY A C 1
ATOM 745 O O . GLY A 1 93 ? -7.105 -12.704 -3.239 1.00 70.00 93 GLY A O 1
ATOM 746 N N . LYS A 1 94 ? -5.290 -12.154 -4.440 1.00 72.81 94 LYS A N 1
ATOM 747 C CA . LYS A 1 94 ? -4.378 -12.150 -3.287 1.00 72.81 94 LYS A CA 1
ATOM 748 C C . LYS A 1 94 ? -4.659 -10.985 -2.345 1.00 72.81 94 LYS A C 1
ATOM 750 O O . LYS A 1 94 ? -4.648 -11.173 -1.134 1.00 72.81 94 LYS A O 1
ATOM 755 N N . CYS A 1 95 ? -4.922 -9.796 -2.888 1.00 72.50 95 CYS A N 1
ATOM 756 C CA . CYS A 1 95 ? -5.248 -8.626 -2.076 1.00 72.50 95 CYS A CA 1
ATOM 757 C C . CYS A 1 95 ? -6.550 -8.850 -1.292 1.00 72.50 95 CYS A C 1
ATOM 759 O O . CYS A 1 95 ? -6.569 -8.666 -0.079 1.00 72.50 95 CYS A O 1
ATOM 761 N N . ILE A 1 96 ? -7.594 -9.358 -1.955 1.00 74.00 96 ILE A N 1
ATOM 762 C CA . ILE A 1 96 ? -8.883 -9.660 -1.318 1.00 74.00 96 ILE A CA 1
ATOM 763 C C . ILE A 1 96 ? -8.735 -10.744 -0.240 1.00 74.00 96 ILE A C 1
ATOM 765 O O . ILE A 1 96 ? -9.223 -10.537 0.867 1.00 74.00 96 ILE A O 1
ATOM 769 N N . SER A 1 97 ? -8.015 -11.844 -0.509 1.00 77.12 97 SER A N 1
ATOM 770 C CA . SER A 1 97 ? -7.747 -12.890 0.500 1.00 77.12 97 SER A CA 1
ATOM 771 C C . SER A 1 97 ? -7.120 -12.300 1.758 1.00 77.12 97 SER A C 1
ATOM 773 O O . SER A 1 97 ? -7.592 -12.539 2.862 1.00 77.12 97 SER A O 1
ATOM 775 N N . ARG A 1 98 ? -6.112 -11.437 1.593 1.00 78.12 98 ARG A N 1
ATOM 776 C CA . ARG A 1 98 ? -5.418 -10.794 2.714 1.00 78.12 98 ARG A CA 1
ATOM 777 C C . ARG A 1 98 ? -6.309 -9.819 3.482 1.00 78.12 98 ARG A C 1
ATOM 779 O O . ARG A 1 98 ? -6.200 -9.742 4.701 1.00 78.12 98 ARG A O 1
ATOM 786 N N . ILE A 1 99 ? -7.190 -9.083 2.801 1.00 78.69 99 ILE A N 1
ATOM 787 C CA . ILE A 1 99 ? -8.178 -8.212 3.459 1.00 78.69 99 ILE A CA 1
ATOM 788 C C . ILE A 1 99 ? -9.138 -9.064 4.300 1.00 78.69 99 ILE A C 1
ATOM 790 O O . ILE A 1 99 ? -9.357 -8.758 5.476 1.00 78.69 99 ILE A O 1
ATOM 794 N N . VAL A 1 100 ? -9.653 -10.158 3.732 1.00 77.06 100 VAL A N 1
ATOM 795 C CA . VAL A 1 100 ? -10.536 -11.105 4.428 1.00 77.06 100 VAL A CA 1
ATOM 796 C C . VAL A 1 100 ? -9.820 -11.766 5.607 1.00 77.06 100 VAL A C 1
ATOM 798 O O . VAL A 1 100 ? -10.395 -11.847 6.681 1.00 77.06 100 VAL A O 1
ATOM 801 N N . GLU A 1 101 ? -8.554 -12.157 5.472 1.00 76.81 101 GLU A N 1
ATOM 802 C CA . GLU A 1 101 ? -7.745 -12.666 6.587 1.00 76.81 101 GLU A CA 1
ATOM 803 C C . GLU A 1 101 ? -7.558 -11.591 7.670 1.00 76.81 101 GLU A C 1
ATOM 805 O O . GLU A 1 101 ? -7.784 -11.844 8.851 1.00 76.81 101 GLU A O 1
ATOM 810 N N . SER A 1 102 ? -7.212 -10.356 7.290 1.00 71.44 102 SER A N 1
ATOM 811 C CA . SER A 1 102 ? -6.961 -9.268 8.248 1.00 71.44 102 SER A CA 1
ATOM 812 C C . SER A 1 102 ? -8.188 -8.896 9.090 1.00 71.44 102 SER A C 1
ATOM 814 O O . SER A 1 102 ? -8.034 -8.501 10.244 1.00 71.44 102 SER A O 1
ATOM 816 N N . THR A 1 103 ? -9.388 -9.052 8.524 1.00 66.94 103 THR A N 1
ATOM 817 C CA . THR A 1 103 ? -10.676 -8.731 9.160 1.00 66.94 103 THR A CA 1
ATOM 818 C C . THR A 1 103 ? -11.329 -9.958 9.806 1.00 66.94 103 THR A C 1
ATOM 820 O O . THR A 1 103 ? -11.929 -9.849 10.873 1.00 66.94 103 THR A O 1
ATOM 823 N N . GLY A 1 104 ? -11.145 -11.143 9.220 1.00 57.75 104 GLY A N 1
ATOM 824 C CA . GLY A 1 104 ? -11.710 -12.417 9.664 1.00 57.75 104 GLY A CA 1
ATOM 825 C C . GLY A 1 104 ? -11.133 -12.934 10.982 1.00 57.75 104 GLY A C 1
ATOM 826 O O . GLY A 1 104 ? -11.868 -13.524 11.768 1.00 57.75 104 GLY A O 1
ATOM 827 N N . TYR A 1 105 ? -9.865 -12.643 11.298 1.00 51.56 105 TYR A N 1
ATOM 828 C CA . TYR A 1 105 ? -9.297 -12.974 12.616 1.00 51.56 105 TYR A CA 1
ATOM 829 C C . TYR A 1 105 ? -9.725 -12.006 13.740 1.00 51.56 105 TYR A C 1
ATOM 831 O O . TYR A 1 105 ? -9.518 -12.313 14.912 1.00 51.56 105 TYR A O 1
ATOM 839 N N . GLY A 1 106 ? -10.335 -10.856 13.423 1.00 44.34 106 GLY A N 1
ATOM 840 C CA . GLY A 1 106 ? -10.783 -9.868 14.417 1.00 44.34 106 GLY A CA 1
ATOM 841 C C . GLY A 1 106 ? -12.126 -10.192 15.084 1.00 44.34 106 GLY A C 1
ATOM 842 O O . GLY A 1 106 ? -12.378 -9.741 16.197 1.00 44.34 106 GLY A O 1
ATOM 843 N N . LEU A 1 107 ? -12.972 -11.011 14.449 1.00 45.53 107 LEU A N 1
ATOM 844 C CA . LEU A 1 107 ? -14.274 -11.417 15.001 1.00 45.53 107 LEU A CA 1
ATOM 845 C C . LEU A 1 107 ? -14.178 -12.575 16.007 1.00 45.53 107 LEU A C 1
ATOM 847 O O . LEU A 1 107 ? -15.087 -12.756 16.808 1.00 45.53 107 LEU A O 1
ATOM 851 N N . ALA A 1 108 ? -13.072 -13.325 16.017 1.00 44.00 108 ALA A N 1
ATOM 852 C CA . ALA A 1 108 ? -12.855 -14.402 16.986 1.00 44.00 108 ALA A CA 1
ATOM 853 C C . ALA A 1 108 ? -12.330 -13.908 18.352 1.00 44.00 108 ALA A C 1
ATOM 855 O O . ALA A 1 108 ? -12.300 -14.683 19.301 1.00 44.00 108 ALA A O 1
ATOM 856 N N . ALA A 1 109 ? -11.916 -12.639 18.470 1.00 42.56 109 ALA A N 1
ATOM 857 C CA . ALA A 1 109 ? -11.270 -12.106 19.676 1.00 42.56 109 ALA A CA 1
ATOM 858 C C . ALA A 1 109 ? -12.179 -11.235 20.569 1.00 42.56 109 ALA A C 1
ATOM 860 O O . ALA A 1 109 ? -11.738 -10.804 21.628 1.00 42.56 109 ALA A O 1
ATOM 861 N N . HIS A 1 110 ? -13.432 -10.976 20.171 1.00 39.56 110 HIS A N 1
ATOM 862 C CA . HIS A 1 110 ? -14.368 -10.121 20.925 1.00 39.56 110 HIS A CA 1
ATOM 863 C C . HIS A 1 110 ? -15.559 -10.869 21.552 1.00 39.56 110 HIS A C 1
ATOM 865 O O . HIS A 1 110 ? -16.508 -10.239 22.011 1.00 39.56 110 HIS A O 1
ATOM 871 N N . HIS A 1 111 ? -15.501 -12.202 21.605 1.00 34.34 111 HIS A N 1
ATOM 872 C CA . HIS A 1 111 ? -16.480 -13.042 22.297 1.00 34.34 111 HIS A CA 1
ATOM 873 C C . HIS A 1 111 ? -15.769 -14.129 23.120 1.00 34.34 111 HIS A C 1
ATOM 875 O O . HIS A 1 111 ? -15.821 -15.308 22.782 1.00 34.34 111 HIS A O 1
ATOM 881 N N . VAL A 1 112 ? -15.093 -13.716 24.194 1.00 36.12 112 VAL A N 1
ATOM 882 C CA . VAL A 1 112 ? -14.870 -14.529 25.403 1.00 36.12 112 VAL A CA 1
ATOM 883 C C . VAL A 1 112 ? -15.008 -13.612 26.607 1.00 36.12 112 VAL A C 1
ATOM 885 O O . VAL A 1 112 ? -14.384 -12.528 26.572 1.00 36.12 112 VAL A O 1
#

InterPro domains:
  IPR026171 Fanconi anemia group I protein [PTHR21818] (5-100)
  IPR029308 FANCI solenoid 1 domain [PF14675] (9-99)

Secondary structure (DSSP, 8-state):
--SSTTTGGGTTS-HHHHHHHHHHHHHHHHHHS---TTTHHHHHHHHHSS---HHHHHHHHHHHHHHGGGS-HHHHHHHHHHHHHHHTTTTHHHHHHHHHHHHHTTTTSS--

Radius of gyration: 16.53 Å; chains: 1; bounding box: 42×25×47 Å

Sequence (112 aa):
MDCIDNVKNIQGVDGEESGQWFKSEWIRRACTINWKPSEIYNIAQMFSDIRMEVESNDSVCQKIVSEFKRVETGQLAGLVYQAMLISRNGKRGKCISRIVESTGYGLAAHHV